Protein AF-A0A848GL58-F1 (afdb_monomer)

Nearest PDB structures (foldseek):
  3ffr-assembly1_A-2  TM=4.176E-01  e=6.943E+00  Cytophaga hutchinsonii ATCC 33406
  2kok-assembly1_A  TM=3.771E-01  e=6.943E+00  Brucella abortus
  5c1t-assembly2_B  TM=3.711E-01  e=4.655E+00  Entamoeba histolytica

InterPro domains:
  IPR009362 YhcG PDDEXK nuclease domain [PF06250] (1-45)
  IPR053148 PD-(D/E)XK-like domain-containing protein [PTHR30547] (1-55)

Foldseek 3Di:
DAEDEDCDDDPPVVCVVCVPPPDDYHYDYDDPDPDDDPVVVVVDDDPVVVVVVVVVD

pLDDT: mean 76.23, std 7.33, range [47.16, 90.44]

Sequence (57 aa):
MGIILCRLKDKIEVEYALRDLNKPIGISSFELSEIIPDDLKTQLPTIEEMERELMDE

Organism: NCBI:txid2728842

Radius of gyration: 14.89 Å; Cα contacts (8 Å, |Δi|>4): 36; chains: 1; bounding box: 32×20×30 Å

Mean predicted aligned error: 9.69 Å

Secondary structure (DSSP, 8-state):
-EEEEESS--HHHHHHHHTT--S-EEEEE----S---HHHHTTSPPHHHHHHHHH--

Solvent-accessible surface area (backbone atoms only — not comparable to full-atom values): 3808 Å² total; per-residue (Å²): 125,49,75,47,82,30,82,64,79,60,68,66,64,49,54,59,70,46,66,82,48,96,60,71,65,46,82,42,66,56,79,84,62,93,75,67,55,75,81,52,59,79,72,52,78,53,71,70,56,52,54,50,62,68,68,76,112

Structure (mmCIF, N/CA/C/O backbone):
data_AF-A0A848GL58-F1
#
_entry.id   AF-A0A848GL58-F1
#
loop_
_atom_site.group_PDB
_atom_site.id
_atom_site.type_symbol
_atom_site.label_atom_id
_atom_site.label_alt_id
_atom_site.label_comp_id
_atom_site.label_asym_id
_atom_site.label_entity_id
_atom_site.label_seq_id
_atom_site.pdbx_PDB_ins_code
_atom_site.Cartn_x
_atom_site.Cartn_y
_atom_site.Cartn_z
_atom_site.occupancy
_atom_site.B_iso_or_equiv
_atom_site.auth_seq_id
_atom_site.auth_comp_id
_atom_site.auth_asym_id
_atom_site.auth_atom_id
_atom_site.pdbx_PDB_model_num
ATOM 1 N N . MET A 1 1 ? 5.426 -14.344 -8.618 1.00 60.19 1 MET A N 1
ATOM 2 C CA . MET A 1 1 ? 5.074 -13.003 -9.129 1.00 60.19 1 MET A CA 1
ATOM 3 C C . MET A 1 1 ? 4.845 -12.135 -7.911 1.00 60.19 1 MET A C 1
ATOM 5 O O . MET A 1 1 ? 4.058 -12.545 -7.069 1.00 60.19 1 MET A O 1
ATOM 9 N N . GLY A 1 2 ? 5.612 -11.059 -7.745 1.00 72.31 2 GLY A N 1
ATOM 10 C CA . GLY A 1 2 ? 5.450 -10.148 -6.604 1.00 72.31 2 GLY A CA 1
ATOM 11 C C . GLY A 1 2 ? 4.391 -9.092 -6.911 1.00 72.31 2 GLY A C 1
ATOM 12 O O . GLY A 1 2 ? 4.203 -8.754 -8.079 1.00 72.31 2 GLY A O 1
ATOM 13 N N . ILE A 1 3 ? 3.704 -8.583 -5.892 1.00 79.12 3 ILE A N 1
ATOM 14 C CA . ILE A 1 3 ? 2.830 -7.412 -6.012 1.00 79.12 3 ILE A CA 1
ATOM 15 C C . ILE A 1 3 ? 3.331 -6.369 -5.021 1.00 79.12 3 ILE A C 1
ATOM 17 O O . ILE A 1 3 ? 3.568 -6.694 -3.862 1.00 79.12 3 ILE A O 1
ATOM 21 N N . ILE A 1 4 ? 3.484 -5.133 -5.484 1.00 79.88 4 ILE A N 1
ATOM 22 C CA . ILE A 1 4 ? 3.731 -3.973 -4.633 1.00 79.88 4 ILE A CA 1
ATOM 23 C C . ILE A 1 4 ? 2.438 -3.161 -4.581 1.00 79.88 4 ILE A C 1
ATOM 25 O O . ILE A 1 4 ? 1.887 -2.775 -5.618 1.00 79.88 4 ILE A O 1
ATOM 29 N N . LEU A 1 5 ? 1.953 -2.932 -3.362 1.00 78.69 5 LEU A N 1
ATOM 30 C CA . LEU A 1 5 ? 0.845 -2.028 -3.080 1.00 78.69 5 LEU A CA 1
ATOM 31 C C . LEU A 1 5 ? 1.412 -0.628 -2.854 1.00 78.69 5 LEU A C 1
ATOM 33 O O . LEU A 1 5 ? 2.118 -0.383 -1.880 1.00 78.69 5 LEU A O 1
ATOM 37 N N . CYS A 1 6 ? 1.108 0.294 -3.761 1.00 73.88 6 CYS A N 1
ATOM 38 C CA . CYS A 1 6 ? 1.540 1.682 -3.658 1.00 73.88 6 CYS A CA 1
ATOM 39 C C . CYS A 1 6 ? 0.346 2.562 -3.286 1.00 73.88 6 CYS A C 1
ATOM 41 O O . CYS A 1 6 ? -0.711 2.477 -3.902 1.00 73.88 6 CYS A O 1
ATOM 43 N N . ARG A 1 7 ? 0.514 3.464 -2.315 1.00 71.19 7 ARG A N 1
ATOM 44 C CA . ARG A 1 7 ? -0.523 4.459 -1.982 1.00 71.19 7 ARG A CA 1
ATOM 45 C C . ARG A 1 7 ? -0.820 5.389 -3.165 1.00 71.19 7 ARG A C 1
ATOM 47 O O . ARG A 1 7 ? -1.938 5.844 -3.348 1.00 71.19 7 ARG A O 1
ATOM 54 N N . LEU A 1 8 ? 0.207 5.668 -3.965 1.00 64.38 8 LEU A N 1
ATOM 55 C CA . LEU A 1 8 ? 0.154 6.468 -5.182 1.00 64.38 8 LEU A CA 1
ATOM 56 C C . LEU A 1 8 ? 0.936 5.734 -6.266 1.00 64.38 8 LEU A C 1
ATOM 58 O O . LEU A 1 8 ? 1.992 5.167 -5.991 1.00 64.38 8 LEU A O 1
ATOM 62 N N . LYS A 1 9 ? 0.423 5.735 -7.495 1.00 66.38 9 LYS A N 1
ATOM 63 C CA . LYS A 1 9 ? 1.083 5.092 -8.632 1.00 66.38 9 LYS A CA 1
ATOM 64 C C . LYS A 1 9 ? 1.742 6.153 -9.511 1.00 66.38 9 LYS A C 1
ATOM 66 O O . LYS A 1 9 ? 1.104 6.644 -10.438 1.00 66.38 9 LYS A O 1
ATOM 71 N N . ASP A 1 10 ? 3.007 6.483 -9.245 1.00 70.75 10 ASP A N 1
ATOM 72 C CA . ASP A 1 10 ? 3.836 7.188 -10.230 1.00 70.75 10 ASP A CA 1
ATOM 73 C C . ASP A 1 10 ? 4.461 6.161 -11.179 1.00 70.75 10 ASP A C 1
ATOM 75 O O . ASP A 1 10 ? 5.269 5.318 -10.794 1.00 70.75 10 ASP A O 1
ATOM 79 N N . LYS A 1 11 ? 4.030 6.179 -12.441 1.00 71.56 11 LYS A N 1
ATOM 80 C CA . LYS A 1 11 ? 4.439 5.173 -13.423 1.00 71.56 11 LYS A CA 1
ATOM 81 C C . LYS A 1 11 ? 5.926 5.273 -13.777 1.00 71.56 11 LYS A C 1
ATOM 83 O O . LYS A 1 11 ? 6.535 4.241 -14.041 1.00 71.56 11 LYS A O 1
ATOM 88 N N . ILE A 1 12 ? 6.499 6.476 -13.809 1.00 78.06 12 ILE A N 1
ATOM 89 C CA . ILE A 1 12 ? 7.860 6.697 -14.320 1.00 78.06 12 ILE A CA 1
ATOM 90 C C . ILE A 1 12 ? 8.887 6.270 -13.278 1.00 78.06 12 ILE A C 1
ATOM 92 O O . ILE A 1 12 ? 9.815 5.526 -13.592 1.00 78.06 12 ILE A O 1
ATOM 96 N N . GLU A 1 13 ? 8.698 6.713 -12.037 1.00 77.00 13 GLU A N 1
ATOM 97 C CA . GLU A 1 13 ? 9.579 6.363 -10.924 1.00 77.00 13 GLU A CA 1
ATOM 98 C C . GLU A 1 13 ? 9.595 4.850 -10.697 1.00 77.00 13 GLU A C 1
ATOM 100 O O . GLU A 1 13 ? 10.659 4.242 -10.571 1.00 77.00 13 GLU A O 1
ATOM 105 N N . VAL A 1 14 ? 8.419 4.219 -10.732 1.00 76.81 14 VAL A N 1
ATOM 106 C CA . VAL A 1 14 ? 8.318 2.785 -10.482 1.00 76.81 14 VAL A CA 1
ATOM 107 C C . VAL A 1 14 ? 8.858 1.963 -1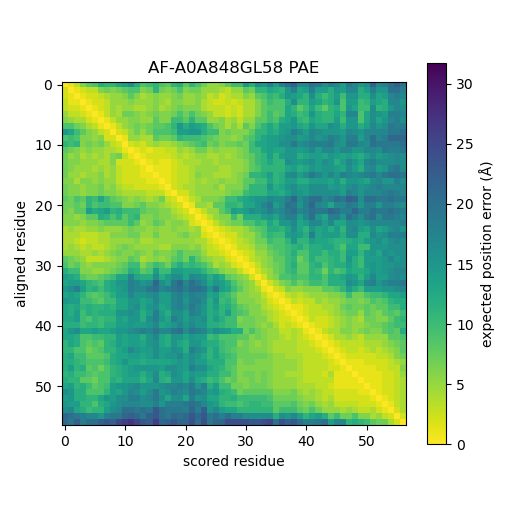1.658 1.00 76.81 14 VAL A C 1
ATOM 109 O O . VAL A 1 14 ? 9.554 0.978 -11.425 1.00 76.81 14 VAL A O 1
ATOM 112 N N . GLU A 1 15 ? 8.629 2.354 -12.919 1.00 74.88 15 GLU A N 1
ATOM 113 C CA . GLU A 1 15 ? 9.269 1.670 -14.060 1.00 74.88 15 GLU A CA 1
ATOM 114 C C . GLU A 1 15 ? 10.798 1.779 -14.015 1.00 74.88 15 GLU A C 1
ATOM 116 O O . GLU A 1 15 ? 11.485 0.820 -14.367 1.00 74.88 15 GLU A O 1
ATOM 121 N N . TYR A 1 16 ? 11.338 2.910 -13.552 1.00 78.75 16 TYR A N 1
ATOM 122 C CA . TYR A 1 16 ? 12.778 3.082 -13.383 1.00 78.75 16 TYR A CA 1
ATOM 123 C C . TYR A 1 16 ? 13.327 2.222 -12.235 1.00 78.75 16 TYR A C 1
ATOM 125 O O . TYR A 1 16 ? 14.292 1.489 -12.438 1.00 78.75 16 TYR A O 1
ATOM 133 N N . ALA A 1 17 ? 12.684 2.243 -11.064 1.00 77.44 17 ALA A N 1
ATOM 134 C CA . ALA A 1 17 ? 13.101 1.470 -9.891 1.00 77.44 17 ALA A CA 1
ATOM 135 C C . ALA A 1 17 ? 13.014 -0.051 -10.107 1.00 77.44 17 ALA A C 1
ATOM 137 O O . ALA A 1 17 ? 13.833 -0.808 -9.590 1.00 77.44 17 ALA A O 1
ATOM 138 N N . LEU A 1 18 ? 12.036 -0.516 -10.890 1.00 76.44 18 LEU A N 1
ATOM 139 C CA . LEU A 1 18 ? 11.854 -1.937 -11.189 1.00 76.44 18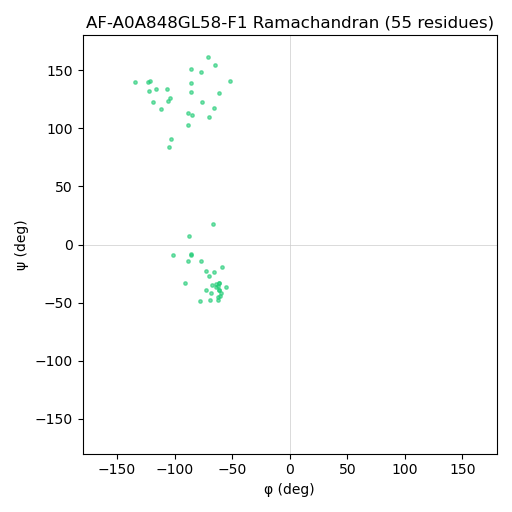 LEU A CA 1
ATOM 140 C C . LEU A 1 18 ? 12.702 -2.430 -12.372 1.00 76.44 18 LEU A C 1
ATOM 142 O O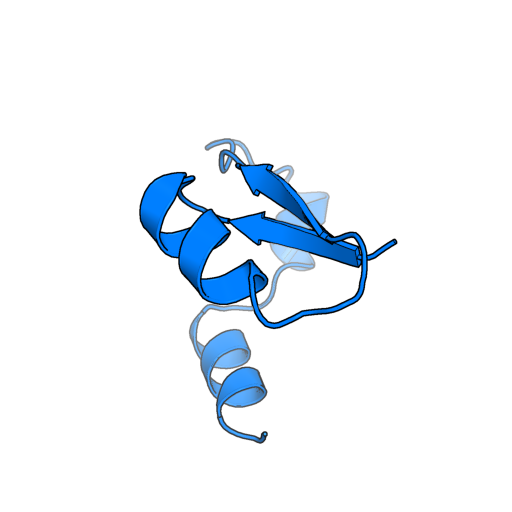 . LEU A 1 18 ? 12.755 -3.636 -12.604 1.00 76.44 18 LEU A O 1
ATOM 146 N N . ARG A 1 19 ? 13.373 -1.542 -13.118 1.00 74.62 19 ARG A N 1
ATOM 147 C CA . ARG A 1 19 ? 14.135 -1.903 -14.326 1.00 74.62 19 ARG A CA 1
ATOM 148 C C . ARG A 1 19 ? 15.287 -2.872 -14.051 1.00 74.62 19 ARG A C 1
ATOM 150 O O . ARG A 1 19 ? 15.569 -3.722 -14.892 1.00 74.62 19 ARG A O 1
ATOM 157 N N . ASP A 1 20 ? 15.907 -2.766 -12.879 1.00 73.25 20 ASP A N 1
ATOM 158 C CA . ASP A 1 20 ? 17.013 -3.633 -12.453 1.00 73.25 20 ASP A CA 1
ATOM 159 C C . ASP A 1 20 ? 16.532 -4.941 -11.794 1.00 73.25 20 ASP A C 1
ATOM 161 O O . ASP A 1 20 ? 17.314 -5.870 -11.560 1.00 73.25 20 ASP A O 1
ATOM 165 N N . LEU A 1 21 ? 15.228 -5.067 -11.523 1.00 74.69 21 LEU A N 1
ATOM 166 C CA . LEU A 1 21 ? 14.634 -6.267 -10.945 1.00 74.69 21 LEU A CA 1
ATOM 167 C C . LEU A 1 21 ? 14.227 -7.237 -12.061 1.00 74.69 21 LEU A C 1
ATOM 169 O O . LEU A 1 21 ? 13.177 -7.119 -12.682 1.00 74.69 21 LEU A O 1
ATOM 173 N N . ASN A 1 22 ? 15.032 -8.281 -12.266 1.00 67.50 22 ASN A N 1
ATOM 174 C CA . ASN A 1 22 ? 14.806 -9.345 -13.262 1.00 67.50 22 ASN A CA 1
ATOM 175 C C . ASN A 1 22 ? 13.580 -10.260 -12.989 1.00 67.50 22 ASN A C 1
ATOM 177 O O . ASN A 1 22 ? 13.498 -11.369 -13.520 1.00 67.50 22 ASN A O 1
ATOM 181 N N . LYS A 1 23 ? 12.631 -9.856 -12.135 1.00 70.06 23 LYS A N 1
ATOM 182 C CA . LYS A 1 23 ? 11.438 -10.638 -11.768 1.00 70.06 23 LYS A CA 1
ATOM 183 C C . LYS A 1 23 ? 10.169 -9.831 -12.068 1.0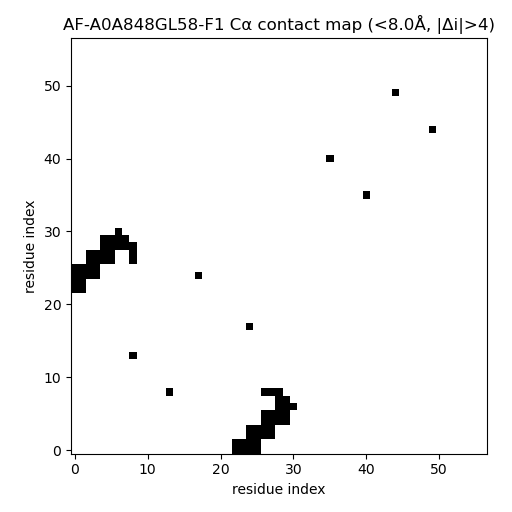0 70.06 23 LYS A C 1
ATOM 185 O O . LYS A 1 23 ? 10.134 -8.648 -11.752 1.00 70.06 23 LYS A O 1
ATOM 190 N N . PRO A 1 24 ? 9.095 -10.452 -12.598 1.00 72.19 24 PRO A N 1
ATOM 191 C CA . PRO A 1 24 ? 7.837 -9.753 -12.833 1.00 72.19 24 PRO A CA 1
ATOM 192 C C . PRO A 1 24 ? 7.203 -9.322 -11.503 1.00 72.19 24 PRO A C 1
ATOM 194 O O . PRO A 1 24 ? 6.847 -10.164 -10.663 1.00 72.19 24 PRO A O 1
ATOM 197 N N . ILE A 1 25 ? 7.069 -8.006 -11.335 1.00 80.94 25 ILE A N 1
ATOM 198 C CA . ILE A 1 25 ? 6.431 -7.346 -10.195 1.00 80.94 25 ILE A CA 1
ATOM 199 C C . ILE A 1 25 ? 5.231 -6.547 -10.711 1.00 80.94 25 ILE A C 1
ATOM 201 O O . ILE A 1 25 ? 5.368 -5.703 -11.595 1.00 80.94 25 ILE A O 1
ATOM 205 N N . GLY A 1 26 ? 4.044 -6.833 -10.179 1.00 75.69 26 GLY A N 1
ATOM 206 C CA . GLY A 1 26 ? 2.829 -6.063 -10.435 1.00 75.69 26 GLY A CA 1
ATOM 207 C C . GLY A 1 26 ? 2.722 -4.872 -9.485 1.00 75.69 26 GLY A C 1
ATOM 208 O O . GLY A 1 26 ? 2.997 -5.009 -8.297 1.00 75.69 26 GLY A O 1
ATOM 209 N N . ILE A 1 27 ? 2.297 -3.714 -9.993 1.00 81.12 27 ILE A N 1
ATOM 210 C CA . ILE A 1 27 ? 2.089 -2.501 -9.189 1.00 81.12 27 ILE A CA 1
ATOM 211 C C . ILE A 1 27 ? 0.593 -2.209 -9.132 1.00 81.12 27 ILE A C 1
ATOM 213 O O . ILE A 1 27 ? -0.019 -1.910 -10.169 1.00 81.12 27 ILE A O 1
ATOM 217 N N . SER A 1 28 ? 0.021 -2.253 -7.933 1.00 77.88 28 SER A N 1
ATOM 218 C CA . SER A 1 28 ? -1.375 -1.888 -7.690 1.00 77.88 28 SER A CA 1
ATOM 219 C C . SER A 1 28 ? -1.443 -0.674 -6.781 1.00 77.88 28 SER A C 1
ATOM 221 O O . SER A 1 28 ? -0.771 -0.629 -5.754 1.00 77.88 28 SER A O 1
ATOM 223 N N . SER A 1 29 ? -2.275 0.298 -7.145 1.00 76.12 29 SER A N 1
ATOM 224 C CA . SER A 1 29 ? -2.684 1.331 -6.201 1.00 76.12 29 SER A CA 1
ATOM 225 C C . SER A 1 29 ? -3.744 0.777 -5.253 1.00 76.12 29 SER A C 1
ATOM 227 O O . SER A 1 29 ? -4.530 -0.085 -5.655 1.00 76.12 29 SER A O 1
ATOM 229 N N . PHE A 1 30 ? -3.769 1.263 -4.015 1.00 74.00 30 PHE A N 1
ATOM 230 C CA . PHE A 1 30 ? -4.872 1.021 -3.089 1.00 74.00 30 PHE A CA 1
ATOM 231 C C . PHE A 1 30 ? -5.468 2.349 -2.640 1.00 74.00 30 PHE A C 1
ATOM 233 O O . PHE A 1 30 ? -4.746 3.316 -2.402 1.00 74.00 30 PHE A O 1
ATOM 240 N N . GLU A 1 31 ? -6.788 2.378 -2.524 1.00 67.94 31 GLU A N 1
ATOM 241 C CA . GLU A 1 31 ? -7.509 3.484 -1.911 1.00 67.94 31 GLU A CA 1
ATOM 242 C C . GLU A 1 31 ? -7.940 3.034 -0.519 1.00 67.94 31 GLU A C 1
ATOM 244 O O . GLU A 1 31 ? -8.557 1.979 -0.353 1.00 67.94 31 GLU A O 1
ATOM 249 N N . LEU A 1 32 ? -7.576 3.817 0.495 1.00 70.38 32 LEU A N 1
ATOM 250 C CA . LEU A 1 32 ? -8.125 3.636 1.831 1.00 70.38 32 LEU A CA 1
ATOM 251 C C . LEU A 1 32 ? -9.590 4.063 1.769 1.00 70.38 32 LEU A C 1
ATOM 253 O O . LEU A 1 32 ? -9.886 5.243 1.599 1.00 70.38 32 LEU A O 1
ATOM 257 N N . SER A 1 33 ? -10.505 3.101 1.879 1.00 68.56 33 SER A N 1
ATOM 258 C CA . SER A 1 33 ? -11.903 3.433 2.135 1.00 68.56 33 SER A CA 1
ATOM 259 C C . SER A 1 33 ? -11.975 4.160 3.477 1.00 68.56 33 SER A C 1
ATOM 261 O O . SER A 1 33 ? -11.444 3.666 4.471 1.00 68.56 33 SER A O 1
ATOM 263 N N . GLU A 1 34 ? -12.649 5.311 3.523 1.00 68.00 34 GLU A N 1
ATOM 264 C CA . GLU A 1 34 ? -12.907 6.032 4.781 1.00 68.00 34 GLU A CA 1
ATOM 265 C C . GLU A 1 34 ? -13.686 5.165 5.789 1.00 68.00 34 GLU A C 1
ATOM 267 O O . GLU A 1 34 ? -13.668 5.414 6.994 1.00 68.00 34 GLU A O 1
ATOM 272 N N . ILE A 1 35 ? -14.343 4.110 5.299 1.00 70.75 35 ILE A N 1
ATOM 273 C CA . ILE A 1 35 ? -15.115 3.161 6.087 1.00 70.75 35 ILE A CA 1
ATOM 274 C C . ILE A 1 35 ? -14.309 1.868 6.196 1.00 70.75 35 ILE A C 1
ATOM 276 O O . ILE A 1 35 ? -14.503 0.917 5.440 1.00 70.75 35 ILE A O 1
ATOM 280 N N . ILE A 1 36 ? -13.392 1.831 7.160 1.00 76.12 36 ILE A N 1
ATOM 281 C CA . ILE A 1 36 ? -12.775 0.575 7.589 1.00 76.12 36 ILE A CA 1
ATOM 282 C C . ILE A 1 36 ? -13.808 -0.169 8.453 1.00 76.12 36 ILE A C 1
ATOM 284 O O . ILE A 1 36 ? -14.264 0.406 9.449 1.00 76.12 36 ILE A O 1
ATOM 288 N N . PRO A 1 37 ? -14.193 -1.410 8.100 1.00 81.56 37 PRO A N 1
ATOM 289 C CA . PRO A 1 37 ? -15.055 -2.247 8.930 1.00 81.56 37 PRO A CA 1
ATOM 290 C C . PRO A 1 37 ? -14.531 -2.356 10.369 1.00 81.56 37 PRO A C 1
ATOM 292 O O . PRO A 1 37 ? -13.321 -2.441 10.594 1.00 81.56 37 PRO A O 1
ATOM 295 N N . ASP A 1 38 ? -15.426 -2.341 11.358 1.00 79.94 38 ASP A N 1
ATOM 296 C CA . ASP A 1 38 ? -15.019 -2.325 12.772 1.00 79.94 38 ASP A CA 1
ATOM 297 C C . ASP A 1 38 ? -14.297 -3.613 13.208 1.00 79.94 38 ASP A C 1
ATOM 299 O O . ASP A 1 38 ? -13.496 -3.578 14.141 1.00 79.94 38 ASP A O 1
ATOM 303 N N . ASP A 1 39 ? -14.523 -4.732 12.511 1.00 82.06 39 ASP A N 1
ATOM 304 C CA . ASP A 1 39 ? -13.806 -5.994 12.733 1.00 82.06 39 ASP A CA 1
ATOM 305 C C . ASP A 1 39 ? -12.337 -5.934 12.288 1.00 82.06 39 ASP A C 1
ATOM 307 O O . ASP A 1 39 ? -11.497 -6.644 12.841 1.00 82.06 39 ASP A O 1
ATOM 311 N N . LEU A 1 40 ? -12.019 -5.078 11.314 1.00 79.62 40 LEU A N 1
ATOM 312 C CA . LEU A 1 40 ? -10.678 -4.897 10.774 1.00 79.62 40 LEU A CA 1
ATOM 313 C C . LEU A 1 40 ? -9.912 -3.806 11.525 1.00 79.62 40 LEU A C 1
ATOM 315 O O . LEU A 1 40 ? -8.709 -3.943 11.716 1.00 79.62 40 LEU A O 1
ATOM 319 N N . LYS A 1 41 ? -10.586 -2.760 12.025 1.00 74.94 41 LYS A N 1
ATOM 320 C CA . LYS A 1 41 ? -9.943 -1.690 12.819 1.00 74.94 41 LYS A CA 1
ATOM 321 C C . LYS A 1 41 ? -9.181 -2.213 14.033 1.00 74.94 41 LYS A C 1
ATOM 323 O O . LYS A 1 41 ? -8.142 -1.664 14.369 1.00 74.94 41 LYS A O 1
ATOM 328 N N . THR A 1 42 ? -9.691 -3.252 14.690 1.00 80.81 42 THR A N 1
ATOM 329 C CA . THR A 1 42 ? -9.045 -3.858 15.867 1.00 80.81 42 THR A CA 1
ATOM 330 C C . THR A 1 42 ? -7.853 -4.746 15.510 1.00 80.81 42 THR A C 1
ATOM 332 O O . THR A 1 42 ? -7.083 -5.104 16.394 1.00 80.81 42 THR A O 1
ATOM 335 N N . GLN A 1 43 ? 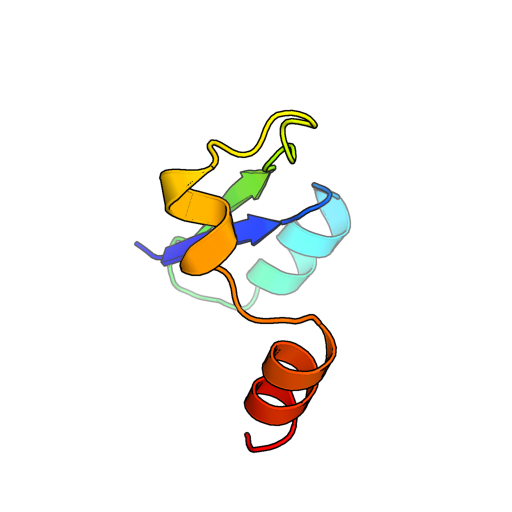-7.707 -5.106 14.232 1.00 83.06 43 GLN A N 1
ATOM 336 C CA . GLN A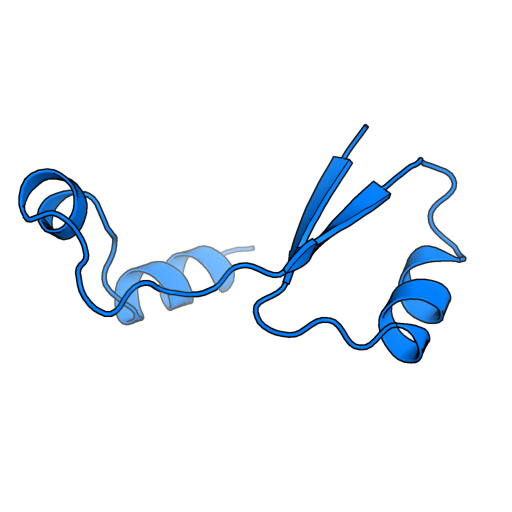 1 43 ? -6.627 -5.944 13.708 1.00 83.06 43 GLN A CA 1
ATOM 337 C C . GLN A 1 43 ? -5.530 -5.131 13.013 1.00 83.06 43 GLN A C 1
ATOM 339 O O . GLN A 1 43 ? -4.500 -5.694 12.646 1.00 83.06 43 GLN A O 1
ATOM 344 N N . LEU A 1 44 ? -5.750 -3.832 12.796 1.00 83.94 44 LEU A N 1
ATOM 345 C CA . LEU A 1 44 ? -4.758 -2.960 12.187 1.00 83.94 44 LEU A CA 1
ATOM 346 C C . LEU A 1 4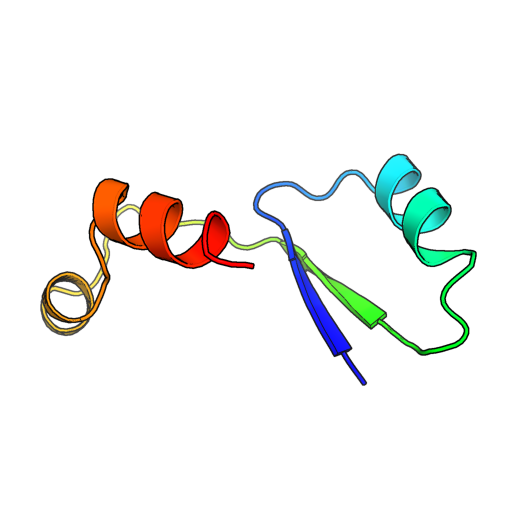4 ? -3.803 -2.427 13.265 1.00 83.94 44 LEU A C 1
ATOM 348 O O . LEU A 1 44 ? -4.274 -1.933 14.292 1.00 83.94 44 LEU A O 1
ATOM 352 N N . PRO A 1 45 ? -2.483 -2.503 13.034 1.00 82.75 45 PRO A N 1
ATOM 353 C CA . PRO A 1 45 ? -1.506 -1.898 13.924 1.00 82.75 45 PRO A CA 1
ATOM 354 C C . PRO A 1 45 ? -1.641 -0.374 13.918 1.00 82.75 45 PRO A C 1
ATOM 356 O O . PRO A 1 45 ? -2.114 0.237 12.952 1.00 82.75 45 PRO A O 1
ATOM 359 N N . THR A 1 46 ? -1.213 0.249 15.006 1.00 85.19 46 THR A N 1
ATOM 360 C CA . THR A 1 46 ? -1.071 1.706 15.085 1.00 85.19 46 THR A CA 1
ATOM 361 C C . THR A 1 46 ? 0.105 2.190 14.233 1.00 85.19 46 THR A C 1
ATOM 363 O O . THR A 1 46 ? 0.994 1.417 13.874 1.00 85.19 46 THR A O 1
ATOM 366 N N . ILE A 1 47 ? 0.123 3.484 13.896 1.00 84.88 47 ILE A N 1
ATOM 367 C CA . ILE A 1 47 ? 1.188 4.071 13.064 1.00 84.88 47 ILE A CA 1
ATOM 368 C C . ILE A 1 47 ? 2.548 3.891 13.748 1.00 84.88 47 ILE A C 1
ATOM 370 O O . ILE A 1 47 ? 3.522 3.510 13.107 1.00 84.88 47 ILE A O 1
ATOM 374 N N . GLU A 1 48 ? 2.596 4.098 15.059 1.00 86.00 48 GLU A N 1
ATOM 375 C CA . GLU A 1 48 ? 3.800 3.973 15.873 1.00 86.00 48 GLU A CA 1
ATOM 376 C C . GLU A 1 48 ? 4.339 2.534 15.906 1.00 86.00 48 GLU A C 1
ATOM 378 O O . GLU A 1 48 ? 5.552 2.321 15.911 1.00 86.00 48 GLU A O 1
ATOM 383 N N . GLU A 1 49 ? 3.450 1.538 15.919 1.00 86.44 49 GLU A N 1
ATOM 384 C CA . GLU A 1 49 ? 3.829 0.122 15.843 1.00 86.44 49 GLU A CA 1
ATOM 385 C C . GLU A 1 49 ? 4.401 -0.223 14.463 1.00 86.44 49 GLU A C 1
ATOM 387 O O . GLU A 1 49 ? 5.434 -0.886 14.384 1.00 86.44 49 GLU A O 1
ATOM 392 N N . MET A 1 50 ? 3.799 0.294 13.386 1.00 85.81 50 MET A N 1
ATOM 393 C CA . MET A 1 50 ? 4.300 0.102 12.020 1.00 85.81 50 MET A CA 1
ATOM 394 C C . MET A 1 50 ? 5.690 0.714 11.821 1.00 85.81 50 MET A C 1
ATOM 396 O O . MET A 1 50 ? 6.562 0.084 11.225 1.00 85.81 50 MET A O 1
ATOM 400 N N . GLU A 1 51 ? 5.905 1.940 12.305 1.00 87.19 51 GLU A N 1
ATOM 401 C CA . GLU A 1 51 ? 7.209 2.606 12.211 1.00 87.19 51 GLU A CA 1
ATOM 402 C C . GLU A 1 51 ? 8.289 1.830 12.964 1.00 87.19 51 GLU A C 1
ATOM 404 O O . GLU A 1 51 ? 9.404 1.696 12.462 1.00 87.19 51 GLU A O 1
ATOM 409 N N . ARG A 1 52 ? 7.958 1.268 14.133 1.00 90.44 52 ARG A N 1
ATOM 410 C CA . ARG A 1 52 ? 8.892 0.435 14.893 1.00 90.44 52 ARG A CA 1
ATOM 411 C C . ARG A 1 52 ? 9.299 -0.818 14.114 1.00 90.44 52 ARG A C 1
ATOM 413 O O . ARG A 1 52 ? 10.490 -1.083 14.021 1.00 90.44 52 ARG A O 1
ATOM 420 N N . GLU A 1 53 ? 8.347 -1.551 13.538 1.00 84.06 53 GLU A N 1
ATOM 421 C CA . GLU A 1 53 ? 8.647 -2.771 12.770 1.00 84.06 53 GLU A CA 1
ATOM 422 C C . GLU A 1 53 ? 9.524 -2.497 11.540 1.00 84.06 53 GLU A C 1
ATOM 424 O O . GLU A 1 53 ? 10.432 -3.268 11.251 1.00 84.06 53 GLU A O 1
ATOM 429 N N . LEU A 1 54 ? 9.291 -1.381 10.842 1.00 81.56 54 LEU A N 1
ATOM 430 C CA . LEU A 1 54 ? 10.065 -0.981 9.659 1.00 81.56 54 LEU A CA 1
ATOM 431 C C . LEU A 1 54 ? 11.484 -0.489 9.986 1.00 81.56 54 LEU A C 1
ATOM 433 O O . LEU A 1 54 ? 12.334 -0.470 9.099 1.00 81.56 54 LEU A O 1
ATOM 437 N N . MET A 1 55 ? 11.731 -0.033 11.217 1.00 76.94 55 MET A N 1
ATOM 438 C CA . MET A 1 55 ? 13.049 0.429 11.672 1.00 76.94 55 MET A CA 1
ATOM 439 C C . MET A 1 55 ? 13.92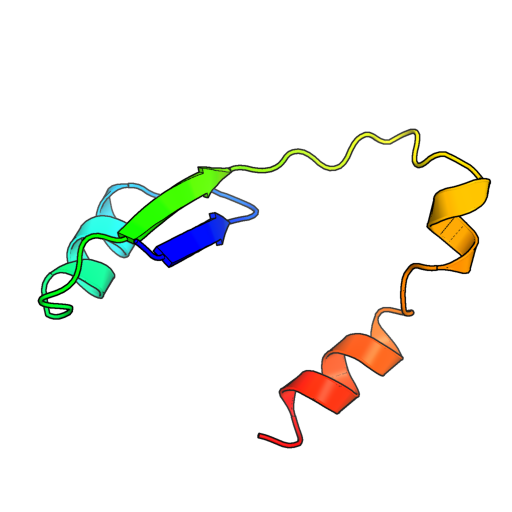0 -0.691 12.256 1.00 76.94 55 MET A C 1
ATOM 441 O O . MET A 1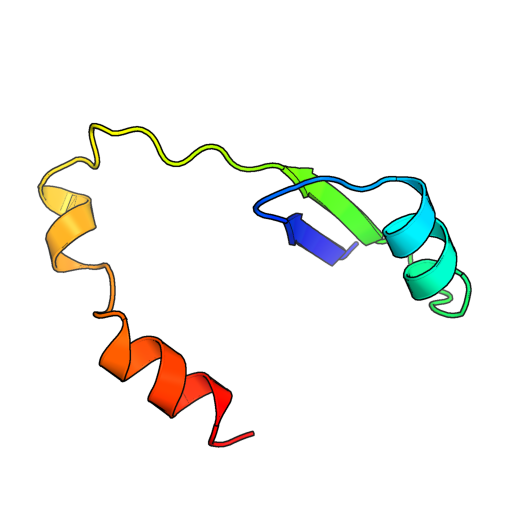 55 ? 15.117 -0.475 12.442 1.00 76.94 55 MET A O 1
ATOM 445 N N . ASP A 1 56 ? 13.335 -1.853 12.558 1.00 73.12 56 ASP A N 1
ATOM 446 C CA . ASP A 1 56 ? 14.040 -3.029 13.081 1.00 73.12 56 ASP A CA 1
ATOM 447 C C . ASP A 1 56 ? 14.617 -3.946 11.960 1.00 73.12 56 ASP A C 1
ATOM 449 O O . ASP A 1 56 ? 15.162 -5.012 12.264 1.00 73.12 56 ASP A O 1
ATOM 453 N N . GLU A 1 57 ? 14.559 -3.524 10.683 1.00 47.16 57 GLU A N 1
ATOM 454 C CA . GLU A 1 57 ? 15.268 -4.105 9.512 1.00 47.16 57 GLU A CA 1
ATOM 455 C C . GLU A 1 57 ? 16.479 -3.261 9.064 1.00 47.16 57 GLU A C 1
ATOM 457 O O . GLU A 1 57 ? 17.487 -3.874 8.631 1.00 47.16 57 GLU A O 1
#